Protein AF-A0A1I2NN77-F1 (afdb_monomer_lite)

Secondary structure (DSSP, 8-state):
--HHHHHHHHHHHHHHHHHHHHHHHHHT--TTSPP--SPP-TTSHHHHIIIIIHHHHHHHHHHHHHHHHHHHHHHHHHHHHHHHHHHHHHT--

Radius of gyration: 23.72 Å; chains: 1; bounding box: 62×27×63 Å

Foldseek 3Di:
DDPVVVVVVVVCVVVVCVVVVVVVVVVPDDPPDDDPPDDQDCVDPVSVCPVPVVVVVVVVVVVVVVVVVVVVVVVVVVVVVVVVVVVVVVVVD

pLDDT: mean 85.34, std 7.76, range [53.41, 96.94]

Sequence (93 aa):
MPLILKTIERITLIFGLSYFLPLLSYAQNQPGLPKPTGPVDLSEDSNLVIYVIIPVIIIILFLIFRKKIIRVKEEKRERFRKKMEERRKESGD

Organism: NCBI:txid435880

Structure (mmCIF, N/CA/C/O backbone):
data_AF-A0A1I2NN77-F1
#
_entry.id   AF-A0A1I2NN77-F1
#
loop_
_atom_site.group_PDB
_atom_site.id
_atom_site.type_symbol
_atom_site.label_atom_id
_atom_site.label_alt_id
_atom_site.label_comp_id
_atom_site.label_asym_id
_atom_site.label_entity_id
_atom_site.label_seq_id
_atom_site.pdbx_PDB_ins_code
_atom_site.Cartn_x
_atom_site.Cartn_y
_atom_site.Cartn_z
_atom_site.occupancy
_atom_site.B_iso_or_equiv
_atom_site.auth_seq_id
_atom_site.auth_comp_id
_atom_site.auth_asym_id
_atom_site.auth_atom_id
_atom_site.pdbx_PDB_model_num
ATOM 1 N N . MET A 1 1 ? -14.403 8.625 21.191 1.00 58.62 1 MET A N 1
ATOM 2 C CA . MET A 1 1 ? -13.171 9.278 20.700 1.00 58.62 1 MET A CA 1
ATOM 3 C C . MET A 1 1 ? -13.591 10.551 19.990 1.00 58.62 1 MET A C 1
ATOM 5 O O . MET A 1 1 ? -14.397 10.431 19.066 1.00 58.62 1 MET A O 1
ATOM 9 N N . PRO A 1 2 ? -13.160 11.729 20.464 1.00 75.69 2 PRO A N 1
ATOM 10 C CA . PRO A 1 2 ? -13.600 12.996 19.896 1.00 75.69 2 PRO A CA 1
ATOM 11 C C . PRO A 1 2 ? -13.161 13.090 18.433 1.00 75.69 2 PRO A C 1
ATOM 13 O O . PRO A 1 2 ? -12.106 12.569 18.066 1.00 75.69 2 PRO A O 1
ATOM 16 N N . LEU A 1 3 ? -13.997 13.712 17.598 1.00 72.38 3 LEU A N 1
ATOM 17 C CA . LEU A 1 3 ? -13.784 13.816 16.149 1.00 72.38 3 LEU A CA 1
ATOM 18 C C . LEU A 1 3 ? -12.387 14.376 15.825 1.00 72.38 3 LEU A C 1
ATOM 20 O O . LEU A 1 3 ? -11.698 13.867 14.949 1.00 72.38 3 LEU A O 1
ATOM 24 N N . ILE A 1 4 ? -11.950 15.343 16.631 1.00 77.31 4 ILE A N 1
ATOM 25 C CA . ILE A 1 4 ? -10.659 16.030 16.557 1.00 77.31 4 ILE A CA 1
ATOM 26 C C . ILE A 1 4 ? -9.482 15.058 16.726 1.00 77.31 4 ILE A C 1
ATOM 28 O O . ILE A 1 4 ? -8.526 15.120 15.960 1.00 77.31 4 ILE A O 1
ATOM 32 N N . LEU A 1 5 ? -9.569 14.101 17.655 1.00 76.94 5 LEU A N 1
ATOM 33 C CA . LEU A 1 5 ? -8.484 13.144 17.911 1.00 76.94 5 LEU A CA 1
ATOM 34 C C . LEU A 1 5 ? -8.251 12.217 16.712 1.00 76.94 5 LEU A C 1
ATOM 36 O O . LEU A 1 5 ? -7.113 11.934 16.358 1.00 76.94 5 LEU A O 1
ATOM 40 N N . LYS A 1 6 ? -9.335 11.794 16.048 1.00 75.75 6 LYS A N 1
ATOM 41 C CA . LYS A 1 6 ? -9.259 10.980 14.824 1.00 75.75 6 LYS A CA 1
ATOM 42 C C . LYS A 1 6 ? -8.697 11.763 13.643 1.00 75.75 6 LYS A C 1
ATOM 44 O O . LYS A 1 6 ? -8.040 11.178 12.788 1.00 75.75 6 LYS A O 1
ATOM 49 N N . THR A 1 7 ? -8.992 13.057 13.561 1.00 82.56 7 THR A N 1
ATOM 50 C CA . THR A 1 7 ? -8.444 13.928 12.518 1.00 82.56 7 THR A CA 1
ATOM 51 C C . THR A 1 7 ? -6.945 14.126 12.722 1.00 82.56 7 THR A C 1
ATOM 53 O O . THR A 1 7 ? -6.194 13.952 11.770 1.00 82.56 7 THR A O 1
ATOM 56 N N . ILE A 1 8 ? -6.503 14.372 13.960 1.00 84.12 8 ILE A N 1
ATOM 57 C CA . ILE A 1 8 ? -5.079 14.474 14.308 1.00 84.12 8 ILE A CA 1
ATOM 58 C C . ILE A 1 8 ? -4.351 13.164 13.987 1.00 84.12 8 ILE A C 1
ATOM 60 O O . ILE A 1 8 ? -3.345 13.194 13.295 1.00 84.12 8 ILE A O 1
ATOM 64 N N . GLU A 1 9 ? -4.891 12.008 14.382 1.00 82.19 9 GLU A N 1
ATOM 65 C CA . GLU A 1 9 ? -4.287 10.698 14.089 1.00 82.19 9 GLU A CA 1
ATOM 66 C C . GLU A 1 9 ? -4.109 10.457 12.578 1.00 82.19 9 GLU A C 1
ATOM 68 O O . GLU A 1 9 ? -3.051 10.011 12.134 1.00 82.19 9 GLU A O 1
ATOM 73 N N . ARG A 1 10 ? -5.118 10.808 11.767 1.00 84.25 10 ARG A N 1
ATOM 74 C CA . ARG A 1 10 ? -5.048 10.706 10.299 1.00 84.25 10 ARG A CA 1
ATOM 75 C C . ARG A 1 10 ? -4.024 11.663 9.701 1.00 84.25 10 ARG A C 1
ATOM 77 O O . ARG 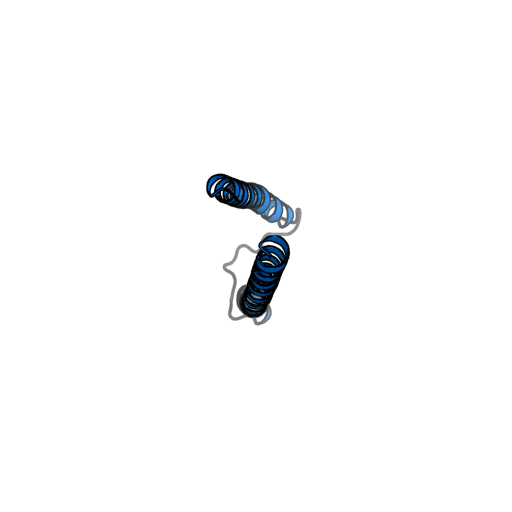A 1 10 ? -3.293 11.261 8.804 1.00 84.25 10 ARG A O 1
ATOM 84 N N . ILE A 1 11 ? -3.974 12.903 10.185 1.00 87.56 11 ILE A N 1
ATOM 85 C CA . ILE A 1 11 ? -3.008 13.909 9.733 1.00 87.56 11 ILE A CA 1
ATOM 86 C C . ILE A 1 11 ? -1.590 13.443 10.060 1.00 87.56 11 ILE A C 1
ATOM 88 O O . ILE A 1 11 ? -0.750 13.434 9.170 1.00 87.56 11 ILE A O 1
ATOM 92 N N . THR A 1 12 ? -1.335 12.970 11.280 1.00 86.56 12 THR A N 1
ATOM 93 C CA . THR A 1 12 ? -0.022 12.448 11.680 1.00 86.56 12 THR A CA 1
ATOM 94 C C . THR A 1 12 ? 0.398 11.251 10.826 1.00 86.56 12 THR A C 1
ATOM 96 O O . THR A 1 12 ? 1.553 11.169 10.421 1.00 86.56 12 THR A O 1
ATOM 99 N N . LEU A 1 13 ? -0.535 10.356 10.482 1.00 85.31 13 LEU A N 1
ATOM 100 C CA . LEU A 1 13 ? -0.284 9.246 9.555 1.00 85.31 13 LEU A CA 1
ATOM 101 C C . LEU A 1 13 ? 0.086 9.729 8.145 1.00 85.31 13 LEU A C 1
ATOM 103 O O . LEU A 1 13 ? 1.039 9.224 7.559 1.00 85.31 13 LEU A O 1
ATOM 107 N N . ILE A 1 14 ? -0.645 10.710 7.608 1.00 87.81 14 ILE A N 1
ATOM 108 C CA . ILE A 1 14 ? -0.400 11.271 6.270 1.00 87.81 14 ILE A CA 1
ATOM 109 C C . ILE A 1 14 ? 0.938 12.016 6.230 1.00 87.81 14 ILE A C 1
ATOM 111 O O . ILE A 1 14 ? 1.726 11.804 5.312 1.00 87.81 14 ILE A O 1
ATOM 115 N N . PHE A 1 15 ? 1.221 12.847 7.235 1.00 84.56 15 PHE A N 1
ATOM 116 C CA . PHE A 1 15 ? 2.493 13.557 7.358 1.00 84.56 15 PHE A CA 1
ATOM 117 C C . PHE A 1 15 ? 3.658 12.581 7.536 1.00 84.56 15 PHE A C 1
ATOM 119 O O . PHE A 1 15 ? 4.652 12.688 6.824 1.00 84.56 15 PHE A O 1
ATOM 126 N N . GLY A 1 16 ? 3.524 11.580 8.409 1.00 84.69 16 GLY A N 1
ATOM 127 C CA . GLY A 1 16 ? 4.536 10.538 8.577 1.00 84.69 16 GLY A CA 1
ATOM 128 C C . GLY A 1 16 ? 4.828 9.803 7.268 1.00 84.69 16 GLY A C 1
ATOM 129 O O . GLY A 1 16 ? 5.987 9.657 6.889 1.00 84.69 16 GLY A O 1
ATOM 130 N N . LEU A 1 17 ? 3.789 9.417 6.524 1.00 85.81 17 LEU A N 1
ATOM 131 C CA . LEU A 1 17 ? 3.935 8.750 5.230 1.00 85.81 17 LEU A CA 1
ATOM 132 C C . LEU A 1 17 ? 4.592 9.662 4.176 1.00 85.81 17 LEU A C 1
ATOM 134 O O . LEU A 1 17 ? 5.481 9.219 3.454 1.00 85.81 17 LEU A O 1
ATOM 138 N N . SER A 1 18 ? 4.201 10.938 4.132 1.00 85.81 18 SER A N 1
ATOM 139 C CA . SER A 1 18 ? 4.767 11.971 3.253 1.00 85.81 18 SER A CA 1
ATOM 140 C C . SER A 1 18 ? 6.268 12.177 3.471 1.00 85.81 18 SER A C 1
ATOM 142 O O . SER A 1 18 ? 7.008 12.307 2.503 1.00 85.81 18 SER A O 1
ATOM 144 N N . TYR A 1 19 ? 6.734 12.203 4.722 1.00 82.88 19 TYR A N 1
ATOM 145 C CA . TYR A 1 19 ? 8.163 12.348 5.030 1.00 82.88 19 TYR A CA 1
ATOM 146 C C . TYR A 1 19 ? 8.951 11.045 4.839 1.00 82.88 19 TYR A C 1
ATOM 148 O O . TYR A 1 19 ? 10.140 11.085 4.528 1.00 82.88 19 TYR A O 1
ATOM 156 N N . PHE A 1 20 ? 8.305 9.888 4.992 1.00 83.69 20 PHE A N 1
ATOM 157 C CA . PHE A 1 20 ? 8.967 8.588 4.887 1.00 83.69 20 PHE A CA 1
ATOM 158 C C . PHE A 1 20 ? 9.131 8.102 3.435 1.00 83.69 20 PHE A C 1
ATOM 160 O O . PHE A 1 20 ? 10.143 7.489 3.097 1.00 83.69 20 PHE A O 1
ATOM 167 N N . LEU A 1 21 ? 8.176 8.412 2.550 1.00 84.19 21 LEU A N 1
ATOM 168 C CA . LEU A 1 21 ? 8.196 8.022 1.130 1.00 84.19 21 LEU A CA 1
ATOM 169 C C . LEU A 1 21 ? 9.459 8.486 0.363 1.00 84.19 21 LEU A C 1
ATOM 171 O O . LEU A 1 21 ? 10.069 7.655 -0.315 1.00 84.19 21 LEU A O 1
ATOM 175 N N . PRO A 1 22 ? 9.913 9.751 0.476 1.00 83.94 22 PRO A N 1
ATOM 176 C CA . PRO A 1 22 ? 11.143 10.210 -0.168 1.00 83.94 22 PRO A CA 1
ATOM 177 C C . PRO A 1 22 ? 12.387 9.482 0.344 1.00 83.94 22 PRO A C 1
ATOM 179 O O . PRO A 1 22 ? 13.306 9.217 -0.427 1.00 83.94 22 PRO A O 1
ATOM 182 N N . LEU A 1 23 ? 12.404 9.124 1.631 1.00 82.69 23 LEU A N 1
ATOM 183 C CA . LEU A 1 23 ? 13.518 8.416 2.260 1.00 82.69 23 LEU A CA 1
ATOM 184 C C . LEU A 1 23 ? 13.669 7.002 1.687 1.00 82.69 23 LEU A C 1
ATOM 186 O O . LEU A 1 23 ? 14.778 6.571 1.374 1.00 82.69 23 LEU A O 1
ATOM 190 N N . LEU A 1 24 ? 12.544 6.312 1.477 1.00 81.75 24 LEU A N 1
ATOM 191 C CA . LEU A 1 24 ? 12.519 5.029 0.777 1.00 81.75 24 LEU A CA 1
ATOM 192 C C . LEU A 1 24 ? 13.000 5.185 -0.667 1.00 81.75 24 LEU A C 1
ATOM 194 O O . LEU A 1 24 ? 13.850 4.416 -1.100 1.00 81.75 24 LEU A O 1
ATOM 198 N N . SER A 1 25 ? 12.525 6.205 -1.389 1.00 81.25 25 SER A N 1
ATOM 199 C CA . SER A 1 25 ? 12.969 6.464 -2.765 1.00 81.25 25 SER A CA 1
ATOM 200 C C . SER A 1 25 ? 14.470 6.742 -2.857 1.00 81.25 25 SER A C 1
ATOM 202 O O . SER A 1 25 ? 15.111 6.312 -3.814 1.00 81.25 25 SER A O 1
ATOM 204 N N . TYR A 1 26 ? 15.038 7.448 -1.879 1.00 82.56 26 TYR A N 1
ATOM 205 C CA . TYR A 1 26 ? 16.475 7.689 -1.803 1.00 82.56 26 TYR A CA 1
ATOM 206 C C . TYR A 1 26 ? 17.249 6.389 -1.546 1.00 82.56 26 TYR A C 1
ATOM 208 O O . TYR A 1 26 ? 18.245 6.134 -2.215 1.00 82.56 26 TYR A O 1
ATOM 216 N N . ALA A 1 27 ? 16.756 5.527 -0.652 1.00 81.88 27 ALA A N 1
ATOM 217 C CA . ALA A 1 27 ? 17.375 4.236 -0.352 1.00 81.88 27 ALA A CA 1
ATOM 218 C C . ALA A 1 27 ? 17.347 3.241 -1.531 1.00 81.88 27 ALA A C 1
ATOM 220 O O . ALA A 1 27 ? 18.172 2.334 -1.579 1.00 81.88 27 ALA A O 1
ATOM 221 N N . GLN A 1 28 ? 16.428 3.410 -2.490 1.00 78.19 28 GLN A N 1
ATOM 222 C CA . GLN A 1 28 ? 16.381 2.598 -3.714 1.00 78.19 28 GLN A CA 1
ATOM 223 C C . GLN A 1 28 ? 17.405 3.040 -4.781 1.00 78.19 28 GLN A C 1
ATOM 225 O O . GLN A 1 28 ? 17.619 2.317 -5.751 1.00 78.19 28 GLN A O 1
ATOM 230 N N . ASN A 1 29 ? 18.055 4.205 -4.639 1.00 79.50 29 ASN A N 1
ATOM 231 C CA . ASN A 1 29 ? 19.132 4.609 -5.549 1.00 79.50 29 ASN A CA 1
ATOM 232 C C . ASN A 1 29 ? 20.435 3.893 -5.173 1.00 79.50 29 ASN A C 1
ATOM 234 O O . ASN A 1 29 ? 21.168 4.339 -4.292 1.00 79.50 29 ASN A O 1
ATOM 238 N N . GLN A 1 30 ? 20.751 2.807 -5.875 1.00 75.62 30 GLN A N 1
ATOM 239 C CA . GLN A 1 30 ? 22.013 2.100 -5.686 1.00 75.62 30 GLN A CA 1
ATOM 240 C C . GLN A 1 30 ? 23.174 2.884 -6.334 1.00 75.62 30 GLN A C 1
ATOM 242 O O . GLN A 1 30 ? 23.147 3.131 -7.544 1.00 75.62 30 GLN A O 1
ATOM 247 N N . PRO A 1 31 ? 24.194 3.310 -5.566 1.00 79.50 31 PRO A N 1
ATOM 248 C CA . PRO A 1 31 ? 25.335 4.028 -6.119 1.00 79.50 31 PRO A CA 1
ATOM 249 C C . PRO A 1 31 ? 26.219 3.092 -6.956 1.00 79.50 31 PRO A C 1
ATOM 251 O O . PRO A 1 31 ? 26.426 1.935 -6.600 1.00 79.50 31 PRO A O 1
ATOM 254 N N . GLY A 1 32 ? 26.767 3.603 -8.061 1.00 77.50 32 GLY A N 1
ATOM 255 C CA . GLY A 1 32 ? 27.758 2.891 -8.880 1.00 77.50 32 GLY A CA 1
ATOM 256 C C . GLY A 1 32 ? 27.199 1.943 -9.946 1.00 77.50 32 GLY A C 1
ATOM 257 O O . GLY A 1 32 ? 27.978 1.429 -10.743 1.00 77.50 32 GLY A O 1
ATOM 258 N N . LEU A 1 33 ? 25.879 1.748 -10.019 1.00 75.31 33 LEU A N 1
ATOM 259 C CA . LEU A 1 33 ? 25.242 1.058 -11.143 1.00 75.31 33 LEU A CA 1
ATOM 260 C C . LEU A 1 33 ? 24.741 2.078 -12.175 1.00 75.31 33 LEU A C 1
ATOM 262 O O . LEU A 1 33 ? 24.157 3.097 -11.786 1.00 75.31 33 LEU A O 1
ATOM 266 N N . PRO A 1 34 ? 24.950 1.841 -13.485 1.00 75.19 34 PRO A N 1
ATOM 267 C CA . PRO A 1 34 ? 24.338 2.674 -14.507 1.00 75.19 34 PRO A CA 1
ATOM 268 C C . PRO A 1 34 ? 22.821 2.597 -14.342 1.00 75.19 34 PRO A C 1
ATOM 270 O O . PRO A 1 34 ? 22.237 1.513 -14.304 1.00 75.19 34 PRO A O 1
ATOM 273 N N . LYS A 1 35 ? 22.181 3.759 -14.202 1.00 71.19 35 LYS A N 1
ATOM 274 C CA . LYS A 1 35 ? 20.723 3.817 -14.130 1.00 71.19 35 LYS A CA 1
ATOM 275 C C . LYS A 1 35 ? 20.156 3.327 -15.462 1.00 71.19 35 LYS A C 1
ATOM 277 O O . LYS A 1 35 ? 20.643 3.788 -16.498 1.00 71.19 35 LYS A O 1
ATOM 282 N N . PRO A 1 36 ? 19.136 2.453 -15.462 1.00 73.19 36 PRO A N 1
ATOM 283 C CA . PRO A 1 36 ? 18.411 2.161 -16.686 1.00 73.19 36 PRO A CA 1
ATOM 284 C C . PRO A 1 36 ? 17.813 3.480 -17.193 1.00 73.19 36 PRO A C 1
ATOM 286 O O . PRO A 1 36 ? 17.002 4.110 -16.519 1.00 73.19 36 PRO A O 1
ATOM 289 N N . THR A 1 37 ? 18.301 3.955 -18.336 1.00 71.25 37 THR A N 1
ATOM 290 C CA . THR A 1 37 ? 17.955 5.261 -18.924 1.00 71.25 37 THR A CA 1
ATOM 291 C C . THR A 1 37 ? 16.791 5.185 -19.912 1.00 71.25 37 THR A C 1
ATOM 293 O O . THR A 1 37 ? 16.363 6.213 -20.431 1.00 71.25 37 THR A O 1
ATOM 296 N N . GLY A 1 38 ? 16.273 3.984 -20.173 1.00 80.00 38 GLY A N 1
ATOM 297 C CA . GLY A 1 38 ? 15.136 3.757 -21.059 1.00 80.00 38 GLY A CA 1
ATOM 298 C C . GLY A 1 38 ? 13.791 3.768 -20.326 1.00 80.00 38 GLY A C 1
ATOM 299 O O . GLY A 1 38 ? 13.747 3.565 -19.110 1.00 80.00 38 GLY A O 1
ATOM 300 N N . PRO A 1 39 ? 12.679 3.984 -21.051 1.00 82.12 39 PRO A N 1
ATOM 301 C CA . PRO A 1 39 ? 11.353 3.703 -20.515 1.00 82.12 39 PRO A CA 1
ATOM 302 C C . PRO A 1 39 ? 11.263 2.235 -20.082 1.00 82.12 39 PRO A C 1
ATOM 304 O O . PRO A 1 39 ? 11.877 1.363 -20.697 1.00 82.12 39 PRO A O 1
ATOM 307 N N . VAL A 1 40 ? 10.488 1.966 -19.029 1.00 83.62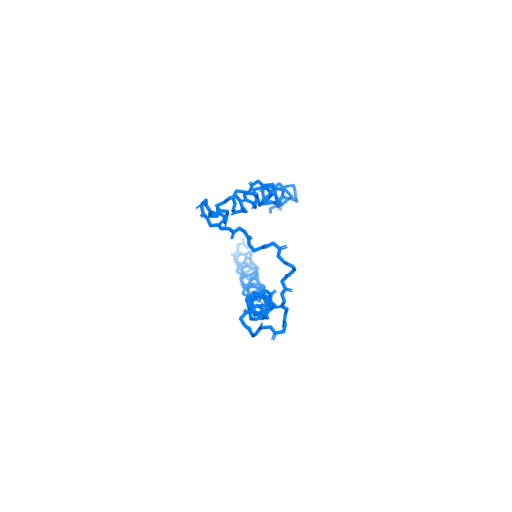 40 VAL A N 1
ATOM 308 C CA . VAL A 1 40 ? 10.191 0.590 -18.613 1.00 83.62 40 VAL A CA 1
ATOM 309 C C . VAL A 1 40 ? 9.441 -0.099 -19.750 1.00 83.62 40 VAL A C 1
ATOM 311 O O . VAL A 1 40 ? 8.338 0.321 -20.102 1.00 83.62 40 VAL A O 1
ATOM 314 N N . ASP A 1 41 ? 10.037 -1.145 -20.316 1.00 88.56 41 ASP A N 1
ATOM 315 C CA . ASP A 1 41 ? 9.387 -1.962 -21.335 1.00 88.56 41 ASP A CA 1
ATOM 316 C C . ASP A 1 41 ? 8.493 -3.004 -20.661 1.00 88.56 41 ASP A C 1
ATOM 318 O O . ASP A 1 41 ? 8.972 -3.899 -19.966 1.00 88.56 41 ASP A O 1
ATOM 322 N N . LEU A 1 42 ? 7.182 -2.878 -20.857 1.00 89.50 42 LEU A N 1
ATOM 323 C CA . LEU A 1 42 ? 6.186 -3.797 -20.302 1.00 89.50 42 LEU A CA 1
ATOM 324 C C . LEU A 1 42 ? 6.001 -5.066 -21.145 1.00 89.50 42 LEU A C 1
ATOM 326 O O . LEU A 1 42 ? 5.234 -5.940 -20.749 1.00 89.50 42 LEU A O 1
ATOM 330 N N . SER A 1 43 ? 6.678 -5.165 -22.290 1.00 90.25 43 SER A N 1
ATOM 331 C CA . SER A 1 43 ? 6.703 -6.375 -23.120 1.00 90.25 43 SER A CA 1
ATOM 332 C C . SER A 1 43 ? 7.552 -7.481 -22.487 1.00 90.25 43 SER A C 1
ATOM 334 O O . SER A 1 43 ? 7.406 -8.647 -22.838 1.00 90.25 43 SER A O 1
ATOM 336 N N . GLU A 1 44 ? 8.439 -7.120 -21.557 1.00 89.69 44 GLU A N 1
ATOM 337 C CA . GLU A 1 44 ? 9.220 -8.064 -20.770 1.00 89.69 44 GLU A CA 1
ATOM 338 C C . GLU A 1 44 ? 8.401 -8.569 -19.573 1.00 89.69 44 GLU A C 1
ATOM 340 O O . GLU A 1 44 ? 7.953 -7.783 -18.729 1.00 89.69 44 GLU A O 1
ATOM 345 N N . ASP A 1 45 ? 8.263 -9.893 -19.460 1.00 92.69 45 ASP A N 1
ATOM 346 C CA . ASP A 1 45 ? 7.493 -10.550 -18.396 1.00 92.69 45 ASP A CA 1
ATOM 347 C C . ASP A 1 45 ? 7.913 -10.080 -16.995 1.00 92.69 45 ASP A C 1
ATOM 349 O O . ASP A 1 45 ? 7.067 -9.797 -16.144 1.00 92.69 45 ASP A O 1
ATOM 353 N N . SER A 1 46 ? 9.220 -9.932 -16.759 1.00 90.38 46 SER A N 1
ATOM 354 C CA . SER A 1 46 ? 9.774 -9.462 -15.484 1.00 90.38 46 SER A CA 1
ATOM 355 C C . SER A 1 46 ? 9.244 -8.076 -15.100 1.00 90.38 46 SER A C 1
ATOM 357 O O . SER A 1 46 ? 8.799 -7.867 -13.968 1.00 90.38 46 SER A O 1
ATOM 359 N N . ASN A 1 47 ? 9.239 -7.134 -16.046 1.00 90.81 47 ASN A N 1
ATOM 360 C CA . ASN A 1 47 ? 8.788 -5.764 -15.808 1.00 90.81 47 ASN A CA 1
ATOM 361 C C . ASN A 1 47 ? 7.274 -5.717 -15.598 1.00 90.81 47 ASN A C 1
ATOM 363 O O . ASN A 1 47 ? 6.799 -5.050 -14.675 1.00 90.81 47 ASN A O 1
ATOM 367 N N . LEU A 1 48 ? 6.509 -6.473 -16.389 1.00 93.25 48 LEU A N 1
ATOM 368 C CA . LEU A 1 48 ? 5.065 -6.591 -16.206 1.00 93.25 48 LEU A CA 1
ATOM 369 C C . LEU A 1 48 ? 4.722 -7.128 -14.807 1.00 93.25 48 LEU A C 1
ATOM 371 O O . LEU A 1 48 ? 3.850 -6.589 -14.116 1.00 93.25 48 LEU A O 1
ATOM 375 N N . VAL A 1 49 ? 5.436 -8.162 -14.354 1.00 95.25 49 VAL A N 1
ATOM 376 C CA . VAL A 1 49 ? 5.220 -8.763 -13.033 1.00 95.25 49 VAL A CA 1
ATOM 377 C C . VAL A 1 49 ? 5.506 -7.759 -11.916 1.00 95.25 49 VAL A C 1
ATOM 379 O O . VAL A 1 49 ? 4.665 -7.568 -11.033 1.00 95.25 49 VAL A O 1
ATOM 382 N N . ILE A 1 50 ? 6.666 -7.100 -11.957 1.00 91.38 50 ILE A N 1
ATOM 383 C CA . ILE A 1 50 ? 7.128 -6.206 -10.887 1.00 91.38 50 ILE A CA 1
ATOM 384 C C . ILE A 1 50 ? 6.276 -4.938 -10.813 1.00 91.38 50 ILE A C 1
ATOM 386 O O . ILE A 1 50 ? 5.845 -4.548 -9.726 1.00 91.38 50 ILE A O 1
ATOM 390 N N . TYR A 1 51 ? 6.016 -4.302 -11.955 1.00 89.06 51 TYR A N 1
ATOM 391 C CA . TYR A 1 51 ? 5.388 -2.983 -11.989 1.00 89.06 51 TYR A CA 1
ATOM 392 C C . TYR A 1 51 ? 3.860 -3.023 -12.053 1.00 89.06 51 TYR A C 1
ATOM 394 O O . TYR A 1 51 ? 3.225 -2.017 -11.737 1.00 89.06 51 TYR A O 1
ATOM 402 N N . VAL A 1 52 ? 3.252 -4.159 -12.415 1.00 92.62 52 VAL A N 1
ATOM 403 C CA . VAL A 1 52 ? 1.789 -4.271 -12.555 1.00 92.62 52 VAL A CA 1
ATOM 404 C C . VAL A 1 52 ? 1.217 -5.380 -11.680 1.00 92.62 52 VAL A C 1
ATOM 406 O O . VAL A 1 52 ? 0.370 -5.111 -10.825 1.00 92.62 52 VAL A O 1
ATOM 409 N N . ILE A 1 53 ? 1.676 -6.623 -11.850 1.00 95.56 53 ILE A N 1
ATOM 410 C CA . ILE A 1 53 ? 1.031 -7.784 -11.214 1.00 95.56 53 ILE A CA 1
ATOM 411 C C . ILE A 1 53 ? 1.186 -7.747 -9.690 1.00 95.56 53 ILE A C 1
ATOM 413 O O . ILE A 1 53 ? 0.190 -7.876 -8.976 1.00 95.56 53 ILE A O 1
ATOM 417 N N . ILE A 1 54 ? 2.401 -7.529 -9.176 1.00 95.06 54 ILE A N 1
ATOM 418 C CA . ILE A 1 54 ? 2.651 -7.457 -7.729 1.00 95.06 54 ILE A CA 1
ATOM 419 C C . ILE A 1 54 ? 1.802 -6.350 -7.068 1.00 95.06 54 ILE A C 1
ATOM 421 O O . ILE A 1 54 ? 1.073 -6.666 -6.119 1.00 95.06 54 ILE A O 1
ATOM 425 N N . PRO A 1 55 ? 1.799 -5.090 -7.557 1.00 93.00 55 PRO A N 1
ATOM 426 C CA . PRO A 1 55 ? 0.924 -4.044 -7.026 1.00 93.00 55 PRO A CA 1
ATOM 427 C C . 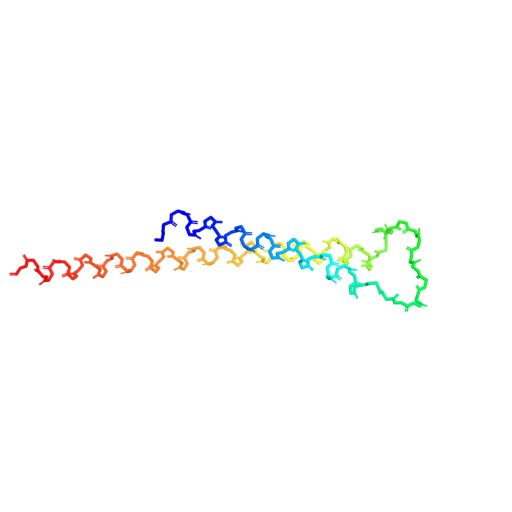PRO A 1 55 ? -0.560 -4.425 -7.013 1.00 93.00 55 PRO A C 1
ATOM 429 O O . PRO A 1 55 ? -1.243 -4.213 -6.008 1.00 93.00 55 PRO A O 1
ATOM 432 N N . VAL A 1 56 ? -1.065 -5.034 -8.091 1.00 96.94 56 VAL A N 1
ATOM 433 C CA . VAL A 1 56 ? -2.469 -5.466 -8.183 1.00 96.94 56 VAL A CA 1
ATOM 434 C C . VAL A 1 56 ? -2.787 -6.551 -7.150 1.00 96.94 56 VAL A C 1
ATOM 436 O O . VAL A 1 56 ? -3.808 -6.457 -6.464 1.00 96.94 56 VAL A O 1
ATOM 439 N N . ILE A 1 57 ? -1.909 -7.542 -6.966 1.00 96.94 57 ILE A N 1
ATOM 440 C CA . ILE A 1 57 ? -2.086 -8.595 -5.953 1.00 96.94 57 ILE A CA 1
ATOM 441 C C . ILE A 1 57 ? -2.138 -7.992 -4.545 1.00 96.94 57 ILE A C 1
ATOM 443 O O . ILE A 1 57 ? -3.017 -8.350 -3.757 1.00 96.94 57 ILE A O 1
ATOM 447 N N . ILE A 1 58 ? -1.246 -7.047 -4.231 1.00 94.81 58 ILE A N 1
ATOM 448 C CA . ILE A 1 58 ? -1.232 -6.359 -2.931 1.00 94.81 58 ILE A CA 1
ATOM 449 C C . ILE A 1 58 ? -2.569 -5.648 -2.687 1.00 94.81 58 ILE A C 1
ATOM 451 O O . ILE A 1 58 ? -3.139 -5.770 -1.599 1.00 94.81 58 ILE A O 1
ATOM 455 N N . ILE A 1 59 ? -3.108 -4.956 -3.696 1.00 93.88 59 ILE A N 1
ATOM 456 C CA . ILE A 1 59 ? -4.411 -4.281 -3.603 1.00 93.88 59 ILE A CA 1
ATOM 457 C C . ILE A 1 59 ? -5.533 -5.296 -3.354 1.00 93.88 59 ILE A C 1
ATOM 459 O O . ILE A 1 59 ? -6.357 -5.093 -2.459 1.00 93.88 59 ILE A O 1
ATOM 463 N N . ILE A 1 60 ? -5.562 -6.405 -4.097 1.00 95.12 60 ILE A N 1
ATOM 464 C CA . ILE A 1 60 ? -6.581 -7.452 -3.935 1.00 95.12 60 ILE A CA 1
ATOM 465 C C . ILE A 1 60 ? -6.538 -8.030 -2.517 1.00 95.12 60 ILE A C 1
ATOM 467 O O . ILE A 1 60 ? -7.569 -8.085 -1.838 1.00 95.12 60 ILE A O 1
ATOM 471 N N . LEU A 1 61 ? -5.351 -8.407 -2.033 1.00 93.75 61 LEU A N 1
ATOM 472 C CA . LEU A 1 61 ? -5.170 -8.922 -0.677 1.00 93.75 61 LEU A CA 1
ATOM 473 C C . LEU A 1 61 ? -5.626 -7.895 0.362 1.00 93.75 61 LEU A C 1
ATOM 475 O O . LEU A 1 61 ? -6.418 -8.224 1.250 1.00 93.75 61 LEU A O 1
ATOM 479 N N . PHE A 1 62 ? -5.209 -6.637 0.221 1.00 91.25 62 PHE A N 1
ATOM 480 C CA . PHE A 1 62 ? -5.618 -5.555 1.112 1.00 91.25 62 PHE A CA 1
ATOM 481 C C . PHE A 1 62 ? -7.145 -5.410 1.190 1.00 91.25 62 PHE A C 1
ATOM 483 O O . PHE A 1 62 ? -7.700 -5.290 2.286 1.00 91.25 62 PHE A O 1
ATOM 490 N N . LEU A 1 63 ? -7.855 -5.478 0.058 1.00 91.50 63 LEU A N 1
ATOM 491 C CA . LEU A 1 63 ? -9.319 -5.398 0.028 1.00 91.50 63 LEU A CA 1
ATOM 492 C C . LEU A 1 63 ? -9.987 -6.580 0.744 1.00 91.50 63 LEU A C 1
ATOM 494 O O . LEU A 1 63 ? -10.978 -6.386 1.460 1.00 91.50 63 LEU A O 1
ATOM 498 N N . ILE A 1 64 ? -9.437 -7.789 0.604 1.00 92.44 64 ILE A N 1
ATOM 499 C CA . ILE A 1 64 ? -9.924 -8.984 1.307 1.00 92.44 64 ILE A CA 1
ATOM 500 C C . ILE A 1 64 ? -9.749 -8.817 2.823 1.00 92.44 64 ILE A C 1
ATOM 502 O O . ILE A 1 64 ? -10.700 -9.023 3.586 1.00 92.44 64 ILE A O 1
ATOM 506 N N . PHE A 1 65 ? -8.567 -8.385 3.273 1.00 87.69 6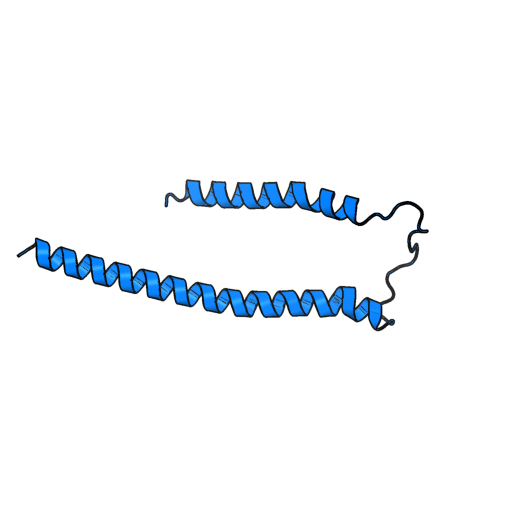5 PHE A N 1
ATOM 507 C CA . PHE A 1 65 ? -8.296 -8.144 4.693 1.00 87.69 65 PHE A CA 1
ATOM 508 C C . PHE A 1 65 ? -9.169 -7.026 5.267 1.00 87.69 65 PHE A C 1
ATOM 510 O O . PHE A 1 65 ? -9.735 -7.176 6.355 1.00 87.69 65 PHE A O 1
ATOM 517 N N . ARG A 1 66 ? -9.365 -5.937 4.515 1.00 87.00 66 ARG A N 1
ATOM 518 C CA . ARG A 1 66 ? -10.204 -4.807 4.929 1.00 87.00 66 ARG A CA 1
ATOM 519 C C . ARG A 1 66 ? -11.629 -5.248 5.259 1.00 87.00 66 ARG A C 1
ATOM 521 O O . ARG A 1 66 ? -12.173 -4.825 6.279 1.00 87.00 66 ARG A O 1
ATOM 528 N N . LYS A 1 67 ? -12.224 -6.133 4.449 1.00 82.38 67 LYS A N 1
ATOM 529 C CA . LYS A 1 67 ? -13.580 -6.655 4.697 1.00 82.38 67 LYS A CA 1
ATOM 530 C C . LYS A 1 67 ? -13.675 -7.475 5.989 1.00 82.38 67 LYS A C 1
ATOM 532 O O . LYS A 1 67 ? -14.682 -7.371 6.688 1.00 82.38 67 LYS A O 1
ATOM 537 N N . LYS A 1 68 ? -12.651 -8.269 6.327 1.00 84.38 68 LYS A N 1
ATOM 538 C CA . LYS A 1 68 ? -12.635 -9.064 7.571 1.00 84.38 68 LYS A CA 1
ATOM 539 C C . LYS A 1 68 ? -12.543 -8.177 8.813 1.00 84.38 68 LYS A C 1
ATOM 541 O O . LYS A 1 68 ? -13.289 -8.382 9.765 1.00 84.38 68 LYS A O 1
ATOM 546 N N . ILE A 1 69 ? -11.680 -7.162 8.785 1.00 84.69 69 ILE A N 1
ATOM 547 C CA . ILE A 1 69 ? -11.473 -6.257 9.927 1.00 84.69 69 ILE A CA 1
ATOM 548 C C . ILE A 1 69 ? -12.751 -5.474 10.260 1.00 84.69 69 ILE A C 1
ATOM 550 O O . ILE A 1 69 ? -13.066 -5.282 11.435 1.00 84.69 69 ILE A O 1
ATOM 554 N N . ILE A 1 70 ? -13.503 -5.041 9.242 1.00 85.62 70 ILE A N 1
ATOM 555 C CA . ILE A 1 70 ? -14.757 -4.299 9.444 1.00 85.62 70 ILE A CA 1
ATOM 556 C C . ILE A 1 70 ? -15.791 -5.165 10.177 1.00 85.62 70 ILE A C 1
ATOM 558 O O . ILE A 1 70 ? -16.311 -4.724 11.200 1.00 85.62 70 ILE A O 1
ATOM 562 N N . ARG A 1 71 ? -16.006 -6.413 9.736 1.00 85.00 71 ARG A N 1
ATOM 563 C CA . ARG A 1 71 ? -16.958 -7.334 10.386 1.00 85.00 71 ARG A CA 1
ATOM 564 C C . ARG A 1 71 ? -16.613 -7.608 11.849 1.00 85.00 71 ARG A C 1
ATOM 566 O O . ARG A 1 71 ? -17.458 -7.453 12.723 1.00 85.00 71 ARG A O 1
ATOM 573 N N . VAL A 1 72 ? -15.350 -7.923 12.138 1.00 88.50 72 VAL A N 1
ATOM 574 C CA . VAL A 1 72 ? -14.899 -8.196 13.517 1.00 88.50 72 VAL A CA 1
ATOM 575 C C . VAL A 1 72 ? -15.122 -6.983 14.430 1.00 88.50 72 VAL A C 1
ATOM 577 O O . VAL A 1 72 ? -15.465 -7.118 15.607 1.00 88.50 72 VAL A O 1
ATOM 580 N N . LYS A 1 73 ? -14.951 -5.769 13.896 1.00 86.50 73 LYS A N 1
ATOM 581 C CA . LYS A 1 73 ? -15.168 -4.530 14.647 1.00 86.50 73 LYS A CA 1
ATOM 582 C C . LYS A 1 73 ? -16.647 -4.279 14.955 1.00 86.50 73 LYS A C 1
ATOM 584 O O . LYS A 1 73 ? -16.947 -3.773 16.038 1.00 86.50 73 LYS A O 1
ATOM 589 N N . GLU A 1 74 ? -17.546 -4.619 14.036 1.00 91.44 74 GLU A N 1
ATOM 590 C CA . GLU A 1 74 ? -18.997 -4.509 14.229 1.00 91.44 74 GLU A CA 1
ATOM 591 C C . GLU A 1 74 ? -19.491 -5.492 15.292 1.00 91.44 74 GLU A C 1
ATOM 593 O O . GLU A 1 74 ? -20.098 -5.061 16.274 1.00 91.44 74 GLU A O 1
ATOM 598 N N . GLU A 1 75 ? -19.110 -6.769 15.198 1.00 90.00 75 GLU A N 1
ATOM 599 C CA . GLU A 1 75 ? -19.471 -7.793 16.189 1.00 90.00 75 GLU A CA 1
ATOM 600 C C . 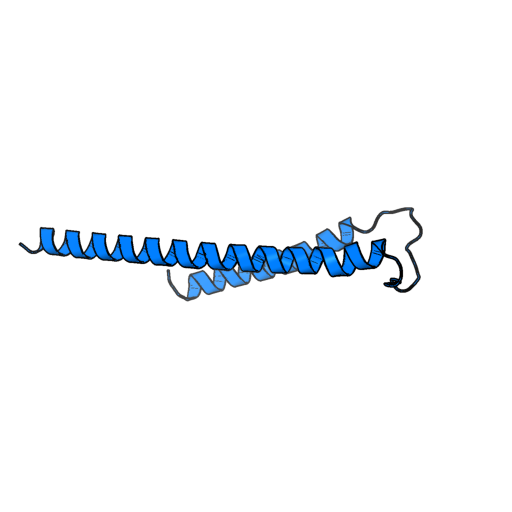GLU A 1 75 ? -18.995 -7.428 17.602 1.00 90.00 75 GLU A C 1
ATOM 602 O O . GLU A 1 75 ? -19.733 -7.556 18.584 1.00 90.00 75 GLU A O 1
ATOM 607 N N . LYS A 1 76 ? -17.763 -6.917 17.730 1.00 90.00 76 LYS A N 1
ATOM 608 C CA . LYS A 1 76 ? -17.220 -6.483 19.025 1.00 90.00 76 LYS A CA 1
ATOM 609 C C . LYS A 1 76 ? -18.014 -5.309 19.607 1.00 90.00 76 LYS A C 1
ATOM 611 O O . LYS A 1 76 ? -18.205 -5.242 20.822 1.00 90.00 76 LYS A O 1
ATOM 616 N N . ARG A 1 77 ? -18.491 -4.392 18.757 1.00 91.06 77 ARG A N 1
ATOM 617 C CA . ARG A 1 77 ? -19.305 -3.240 19.169 1.00 91.06 77 ARG A CA 1
ATOM 618 C C . ARG A 1 77 ? -20.701 -3.671 19.616 1.00 91.06 77 ARG A C 1
ATOM 620 O O . ARG A 1 77 ? -21.181 -3.157 20.622 1.00 91.06 77 ARG A O 1
ATOM 627 N N . GLU A 1 78 ? -21.319 -4.625 18.923 1.00 92.12 78 GLU A N 1
ATOM 628 C CA . GLU A 1 78 ? -22.612 -5.187 19.324 1.00 92.12 78 GLU A CA 1
ATOM 629 C C . GLU A 1 78 ? -22.530 -5.950 20.644 1.00 92.12 78 GLU A C 1
ATOM 631 O O . GLU A 1 78 ? -23.335 -5.697 21.538 1.00 92.12 78 GLU A O 1
ATOM 636 N N . ARG A 1 79 ? -21.525 -6.821 20.819 1.00 92.38 79 ARG A N 1
ATOM 637 C CA . ARG A 1 79 ? -21.310 -7.535 22.091 1.00 92.38 79 ARG A CA 1
ATOM 638 C C . ARG A 1 79 ? -21.119 -6.572 23.259 1.00 92.38 79 ARG A C 1
ATOM 640 O O . ARG A 1 79 ? -21.678 -6.781 24.330 1.00 92.38 79 ARG A O 1
ATOM 647 N N . PHE A 1 80 ? -20.351 -5.502 23.055 1.00 92.25 80 PHE A N 1
ATOM 648 C CA . PHE A 1 80 ? -20.143 -4.491 24.087 1.00 92.25 80 PHE A CA 1
ATOM 649 C C . PHE A 1 80 ? -21.430 -3.725 24.419 1.00 92.25 80 PHE A C 1
ATOM 651 O O . PHE A 1 80 ? -21.688 -3.457 25.591 1.00 92.25 80 PHE A O 1
ATOM 658 N N . ARG A 1 81 ? -22.258 -3.419 23.409 1.00 92.81 81 ARG A N 1
ATOM 659 C CA . ARG A 1 81 ? -23.554 -2.756 23.606 1.00 92.81 81 ARG A CA 1
ATOM 660 C C . ARG A 1 81 ? -24.520 -3.637 24.400 1.00 92.81 81 ARG A C 1
ATOM 662 O O . ARG A 1 81 ? -25.043 -3.169 25.404 1.00 92.81 81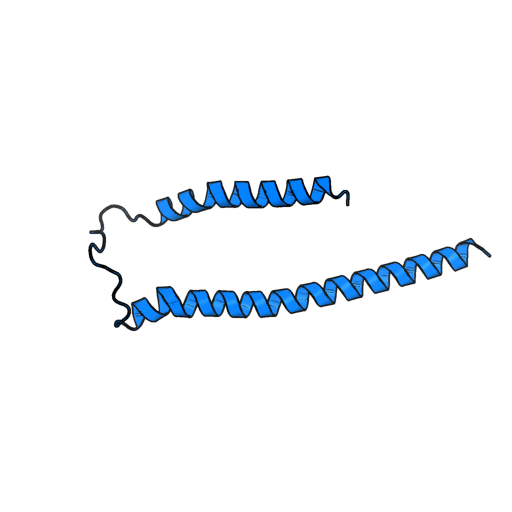 ARG A O 1
ATOM 669 N N . LYS A 1 82 ? -24.657 -4.915 24.024 1.00 92.88 82 LYS A N 1
ATOM 670 C CA . LYS A 1 82 ? -25.480 -5.898 24.755 1.00 92.88 82 LYS A CA 1
ATOM 671 C C . LYS A 1 82 ? -25.039 -6.028 26.217 1.00 92.88 82 LYS A C 1
ATOM 673 O O . LYS A 1 82 ? -25.857 -5.867 27.113 1.00 92.88 82 LYS A O 1
ATOM 678 N N . LYS A 1 83 ? -23.730 -6.159 26.468 1.00 92.12 83 LYS A N 1
ATOM 679 C CA . LYS A 1 83 ? -23.177 -6.245 27.832 1.00 92.12 83 LYS A CA 1
ATOM 680 C C . LYS A 1 83 ? -23.435 -4.990 28.681 1.00 92.12 83 LYS A C 1
ATOM 682 O O . LYS A 1 83 ? -23.527 -5.080 29.901 1.00 92.12 83 LYS A O 1
ATOM 687 N N . MET A 1 84 ? -23.491 -3.802 28.073 1.00 90.06 84 MET A N 1
ATOM 688 C CA . MET A 1 84 ? -23.833 -2.567 28.794 1.00 90.06 84 MET A CA 1
ATOM 689 C C . MET A 1 84 ? -25.331 -2.442 29.075 1.00 90.06 84 MET A C 1
ATOM 691 O O . MET A 1 84 ? -25.701 -1.919 30.124 1.00 90.06 84 MET A O 1
ATOM 695 N N . GLU A 1 85 ? -26.181 -2.903 28.158 1.00 91.06 85 GLU A N 1
ATOM 696 C CA . GLU A 1 85 ? -27.633 -2.952 28.354 1.00 91.06 85 GLU A CA 1
ATOM 697 C C . GLU A 1 85 ? -28.013 -3.946 29.464 1.00 91.06 85 GLU A C 1
ATOM 699 O O . GLU A 1 85 ? -28.852 -3.615 30.295 1.00 91.06 85 GLU A O 1
ATOM 704 N N . GLU A 1 86 ? -27.355 -5.107 29.533 1.00 91.56 86 GLU A N 1
ATOM 705 C CA . GLU A 1 86 ? -27.523 -6.093 30.614 1.00 91.56 86 GLU A CA 1
ATOM 706 C C . GLU A 1 86 ? -27.151 -5.507 31.981 1.00 91.56 86 GLU A C 1
ATOM 708 O O . GLU A 1 86 ? -27.993 -5.465 32.873 1.00 91.56 86 GLU A O 1
ATOM 713 N N . ARG A 1 87 ? -25.951 -4.923 32.124 1.00 87.81 87 ARG A N 1
ATOM 714 C CA . ARG A 1 87 ? -25.544 -4.299 33.397 1.00 87.81 87 ARG A CA 1
ATOM 715 C C . ARG A 1 87 ? -26.459 -3.165 33.846 1.00 87.81 87 ARG A C 1
ATOM 717 O O . ARG A 1 87 ? -26.640 -2.982 35.039 1.00 87.81 87 ARG A O 1
ATOM 724 N N . ARG A 1 88 ? -27.003 -2.377 32.909 1.00 86.19 88 ARG A N 1
ATOM 725 C CA . ARG A 1 88 ? -27.946 -1.296 33.243 1.00 86.19 88 ARG A CA 1
ATOM 726 C C . ARG A 1 88 ? -29.257 -1.828 33.807 1.00 86.19 88 ARG A C 1
ATOM 728 O O . ARG A 1 88 ? -29.822 -1.173 34.674 1.00 86.19 88 ARG A O 1
ATOM 735 N N . LYS A 1 89 ? -29.728 -2.973 33.305 1.00 86.50 89 LYS A N 1
ATOM 736 C CA . LYS A 1 89 ? -30.926 -3.644 33.820 1.00 86.50 89 LYS A CA 1
ATOM 737 C C . LYS A 1 89 ? -30.674 -4.232 35.207 1.00 86.50 89 LYS A C 1
ATOM 739 O O . LYS A 1 89 ? -31.508 -4.048 36.072 1.00 86.50 89 LYS A O 1
ATOM 744 N N . GLU A 1 90 ? -29.506 -4.833 35.433 1.00 83.06 90 GLU A N 1
ATOM 745 C CA . GLU A 1 90 ? -29.103 -5.372 36.746 1.00 83.06 90 GLU A CA 1
ATOM 746 C C . GLU A 1 90 ? -28.898 -4.294 37.825 1.00 83.06 90 GLU A C 1
ATOM 748 O O . GLU A 1 90 ? -28.996 -4.589 39.006 1.00 83.06 90 GLU A O 1
ATOM 753 N N . SER A 1 91 ? -28.575 -3.054 37.441 1.00 77.56 91 SER A N 1
ATOM 754 C CA . SER A 1 91 ? -28.360 -1.937 38.377 1.00 77.56 91 SER A CA 1
ATOM 755 C C . SER A 1 91 ? -29.588 -1.046 38.608 1.00 77.56 91 SER A C 1
ATOM 757 O O . SER A 1 91 ? -29.491 -0.075 39.354 1.00 77.56 91 SER A O 1
ATOM 759 N N . GLY A 1 92 ? -30.676 -1.281 37.869 1.00 72.19 92 GLY A N 1
ATOM 760 C CA . GLY A 1 92 ? -31.905 -0.479 37.901 1.00 72.19 92 GLY A CA 1
ATOM 761 C C . GLY A 1 92 ? -33.101 -1.187 38.543 1.00 72.19 92 GLY A C 1
ATOM 762 O O . GLY A 1 92 ? -34.199 -0.641 38.476 1.00 72.19 92 GLY A O 1
ATOM 763 N N . ASP A 1 93 ? -32.867 -2.366 39.116 1.00 53.41 93 ASP A N 1
ATOM 764 C CA . ASP A 1 93 ? -33.780 -3.186 39.923 1.00 53.41 93 ASP A CA 1
ATOM 765 C C . ASP A 1 93 ? -33.195 -3.271 41.347 1.00 53.41 93 ASP A C 1
ATOM 767 O O . ASP A 1 93 ? -33.967 -3.215 42.328 1.00 53.41 93 ASP A O 1
#